Protein AF-A0A2U1JQ90-F1 (afdb_monomer_lite)

Structure (mmCIF, N/CA/C/O backbone):
data_AF-A0A2U1JQ90-F1
#
_entry.id   AF-A0A2U1JQ90-F1
#
loop_
_atom_site.group_PDB
_atom_site.id
_atom_site.type_symbol
_atom_site.label_atom_id
_atom_site.label_alt_id
_atom_site.label_comp_id
_atom_site.label_asym_id
_atom_site.label_entity_id
_atom_site.label_seq_id
_atom_site.pdbx_PDB_ins_code
_atom_site.Cartn_x
_atom_site.Cartn_y
_atom_site.Cartn_z
_atom_site.occupancy
_atom_site.B_iso_or_equiv
_atom_site.auth_seq_id
_atom_site.auth_comp_id
_atom_site.auth_asym_id
_atom_site.auth_atom_id
_atom_site.pdbx_PDB_model_num
ATOM 1 N N . MET A 1 1 ? -18.367 9.518 3.482 1.00 58.06 1 MET A N 1
ATOM 2 C CA . MET A 1 1 ? -16.934 9.866 3.321 1.00 58.06 1 MET A CA 1
ATOM 3 C C . MET A 1 1 ? -15.991 8.665 3.432 1.00 58.06 1 MET A C 1
ATOM 5 O O . MET A 1 1 ? -15.113 8.557 2.591 1.00 58.06 1 MET A O 1
ATOM 9 N N . ALA A 1 2 ? -16.187 7.721 4.367 1.00 60.78 2 ALA A N 1
ATOM 10 C CA . ALA A 1 2 ? -15.308 6.544 4.512 1.00 60.78 2 ALA A CA 1
ATOM 11 C C . ALA A 1 2 ? -15.169 5.672 3.242 1.00 60.78 2 ALA A C 1
ATOM 13 O O . ALA A 1 2 ? -14.082 5.192 2.944 1.00 60.78 2 ALA A O 1
ATOM 14 N N . ARG A 1 3 ? -16.242 5.506 2.452 1.00 54.66 3 ARG A N 1
ATOM 15 C CA . ARG A 1 3 ? -16.201 4.712 1.207 1.00 54.66 3 ARG A CA 1
ATOM 16 C C . ARG A 1 3 ? -15.323 5.332 0.116 1.00 54.66 3 ARG A C 1
ATOM 18 O O . ARG A 1 3 ? -14.548 4.624 -0.511 1.00 54.66 3 ARG A O 1
ATOM 25 N N . SER A 1 4 ? -15.397 6.649 -0.064 1.00 63.91 4 SER A N 1
ATOM 26 C CA . SER A 1 4 ? -14.553 7.387 -1.014 1.00 63.91 4 SER A CA 1
ATOM 27 C C . SER A 1 4 ? -13.082 7.395 -0.586 1.00 63.91 4 SER A C 1
ATOM 29 O O . SER A 1 4 ? -12.200 7.327 -1.434 1.00 63.91 4 SER A O 1
ATOM 31 N N . PHE A 1 5 ? -12.816 7.418 0.726 1.00 63.38 5 PHE A N 1
ATOM 32 C CA . PHE A 1 5 ? -11.460 7.326 1.271 1.00 63.38 5 PHE A CA 1
ATOM 33 C C . PHE A 1 5 ? -10.828 5.954 1.010 1.00 63.38 5 PHE A C 1
ATOM 35 O O . PHE A 1 5 ? -9.703 5.883 0.529 1.00 63.38 5 PHE A O 1
ATOM 42 N N . PHE A 1 6 ? -11.572 4.866 1.239 1.00 65.12 6 PHE A N 1
ATOM 43 C CA . PHE A 1 6 ? -11.115 3.514 0.901 1.00 65.12 6 PHE A CA 1
ATOM 44 C C . PHE A 1 6 ? -10.843 3.347 -0.599 1.00 65.12 6 PHE A C 1
ATOM 46 O O . PHE A 1 6 ? -9.850 2.728 -0.972 1.00 65.12 6 PHE A O 1
ATOM 53 N N . LEU A 1 7 ? -11.683 3.943 -1.454 1.00 67.31 7 LEU A N 1
ATOM 54 C CA . LEU A 1 7 ? -11.489 3.914 -2.905 1.00 67.31 7 LEU A CA 1
ATOM 55 C C . LEU A 1 7 ? -10.195 4.637 -3.321 1.00 67.31 7 LEU A C 1
ATOM 57 O O . LEU A 1 7 ? -9.402 4.095 -4.087 1.00 67.31 7 LEU A O 1
ATOM 61 N N . ALA A 1 8 ? -9.955 5.838 -2.786 1.00 70.06 8 ALA A N 1
ATOM 62 C CA . ALA A 1 8 ? -8.744 6.609 -3.068 1.00 70.06 8 ALA A CA 1
ATOM 63 C C . ALA A 1 8 ? -7.478 5.931 -2.514 1.00 70.06 8 ALA A C 1
ATOM 65 O O . ALA A 1 8 ? -6.445 5.921 -3.180 1.00 70.06 8 ALA A O 1
ATOM 66 N N . PHE A 1 9 ? -7.568 5.324 -1.327 1.00 73.88 9 PHE A N 1
ATOM 67 C CA . PHE A 1 9 ? -6.475 4.581 -0.701 1.00 73.88 9 PHE A CA 1
ATOM 68 C C . PHE A 1 9 ? -6.077 3.351 -1.527 1.00 73.88 9 PHE A C 1
ATOM 70 O O . PHE A 1 9 ? -4.901 3.183 -1.844 1.00 73.88 9 PHE A O 1
ATOM 77 N N . GLY A 1 10 ? -7.053 2.543 -1.957 1.00 75.12 10 GLY A N 1
ATOM 78 C CA . GLY A 1 10 ? -6.802 1.416 -2.855 1.00 75.12 10 GLY A CA 1
ATOM 79 C C . GLY A 1 10 ? -6.195 1.862 -4.187 1.00 75.12 10 GLY A C 1
ATOM 80 O O . GLY A 1 10 ? -5.208 1.289 -4.639 1.00 75.12 10 GLY A O 1
ATOM 81 N N . ASN A 1 11 ? -6.707 2.947 -4.775 1.00 76.38 11 ASN A N 1
ATOM 82 C CA . ASN A 1 11 ? -6.175 3.480 -6.029 1.00 76.38 11 ASN A CA 1
ATOM 83 C C . ASN A 1 11 ? -4.710 3.936 -5.903 1.00 76.38 11 ASN A C 1
ATOM 85 O O . ASN A 1 11 ? -3.890 3.604 -6.755 1.00 76.38 11 ASN A O 1
ATOM 89 N N . MET A 1 12 ? -4.349 4.635 -4.822 1.00 75.56 12 MET A N 1
ATOM 90 C CA . MET A 1 12 ? -2.957 5.022 -4.553 1.00 75.56 12 MET A CA 1
ATOM 91 C C . MET A 1 12 ? -2.043 3.799 -4.392 1.00 75.56 12 MET A C 1
ATOM 93 O O . MET A 1 12 ? -0.944 3.781 -4.941 1.00 75.56 12 MET A O 1
ATOM 97 N N . ILE A 1 13 ? -2.503 2.752 -3.699 1.00 79.81 13 ILE A N 1
ATOM 98 C CA . ILE A 1 13 ? -1.743 1.505 -3.518 1.00 79.81 13 ILE A CA 1
ATOM 99 C C . ILE A 1 13 ? -1.509 0.803 -4.856 1.00 79.81 13 ILE A C 1
ATOM 101 O O . ILE A 1 13 ? -0.388 0.379 -5.128 1.00 79.81 13 ILE A O 1
ATOM 105 N N . ILE A 1 14 ? -2.532 0.721 -5.712 1.00 79.81 14 ILE A N 1
ATOM 106 C CA . ILE A 1 14 ? -2.404 0.129 -7.050 1.00 79.81 14 ILE A CA 1
ATOM 107 C C . ILE A 1 14 ? -1.331 0.873 -7.851 1.00 79.81 14 ILE A C 1
ATOM 109 O O . ILE A 1 14 ? -0.454 0.237 -8.430 1.00 79.81 14 ILE A O 1
ATOM 113 N N . TYR A 1 15 ? -1.347 2.209 -7.837 1.00 75.25 15 TYR A N 1
ATOM 114 C CA . TYR A 1 15 ? -0.350 3.019 -8.538 1.00 75.25 15 TYR A CA 1
ATOM 115 C C . TYR A 1 15 ? 1.06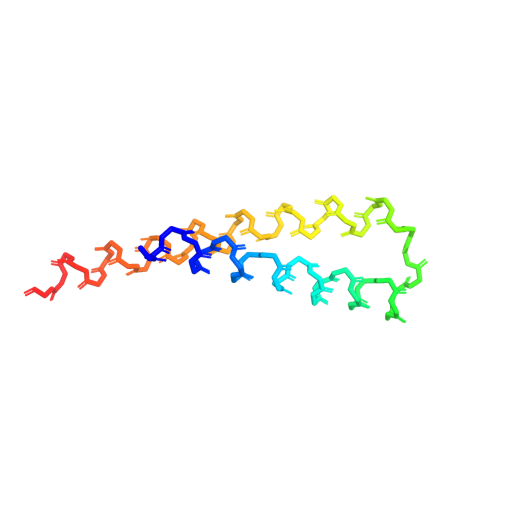9 2.845 -7.981 1.00 75.25 15 TYR A C 1
ATOM 117 O O . TYR A 1 15 ? 2.010 2.732 -8.764 1.00 75.25 15 TYR A O 1
ATOM 125 N N . ILE A 1 16 ? 1.234 2.772 -6.656 1.00 75.81 16 ILE A N 1
ATOM 126 C CA . ILE A 1 16 ? 2.538 2.533 -6.018 1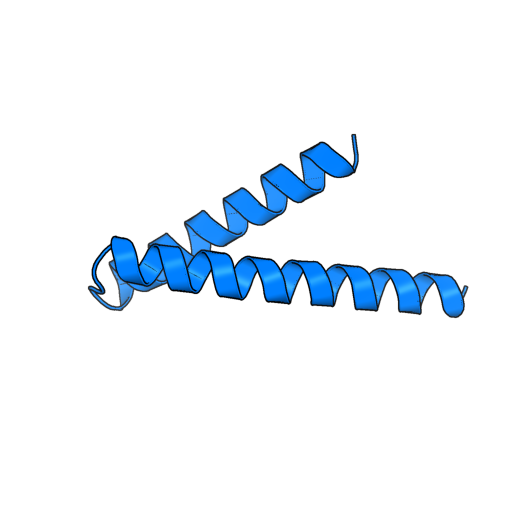.00 75.81 16 ILE A CA 1
ATOM 127 C C . ILE A 1 16 ? 3.084 1.152 -6.411 1.00 75.81 16 ILE A C 1
ATOM 129 O O . ILE A 1 16 ? 4.244 1.039 -6.802 1.00 75.81 16 ILE A O 1
ATOM 133 N N . ILE A 1 17 ? 2.251 0.107 -6.370 1.00 75.81 17 ILE A N 1
ATOM 134 C CA . ILE A 1 17 ? 2.663 -1.259 -6.728 1.00 75.81 17 ILE A CA 1
ATOM 135 C C . ILE A 1 17 ? 2.991 -1.358 -8.222 1.00 75.81 17 ILE A C 1
ATOM 137 O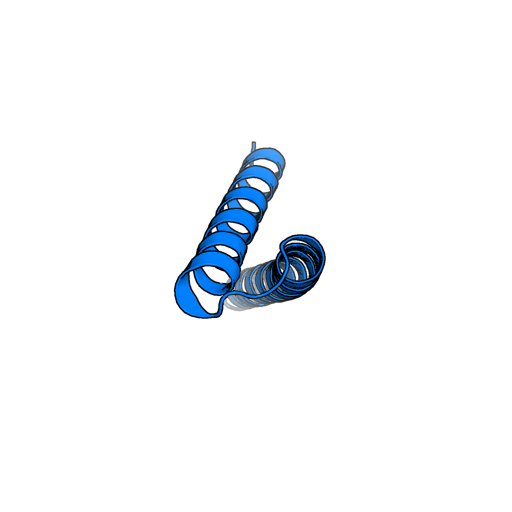 O . ILE A 1 17 ? 4.011 -1.944 -8.581 1.00 75.81 17 ILE A O 1
ATOM 141 N N . VAL A 1 18 ? 2.179 -0.750 -9.094 1.00 75.00 18 VAL A N 1
ATOM 142 C CA . VAL A 1 18 ? 2.450 -0.681 -10.539 1.00 75.00 18 VAL A CA 1
ATOM 143 C C . VAL A 1 18 ? 3.761 0.042 -10.820 1.00 75.00 18 VAL A C 1
ATOM 145 O O . VAL A 1 18 ? 4.545 -0.438 -11.634 1.00 75.00 18 VAL A O 1
ATOM 148 N N . ALA A 1 19 ? 4.021 1.166 -10.151 1.00 72.31 19 ALA A N 1
ATOM 149 C CA . ALA A 1 19 ? 5.257 1.917 -10.330 1.00 72.31 19 ALA A CA 1
ATOM 150 C C . ALA A 1 19 ? 6.478 1.096 -9.898 1.00 72.31 19 ALA A C 1
ATOM 152 O O . ALA A 1 19 ? 7.473 1.073 -10.617 1.00 72.31 19 ALA A O 1
ATOM 153 N N . ILE A 1 20 ? 6.393 0.368 -8.781 1.00 73.94 20 ILE A N 1
ATOM 154 C CA . ILE A 1 20 ? 7.473 -0.513 -8.319 1.00 73.94 20 ILE A CA 1
ATOM 155 C C . ILE A 1 20 ? 7.689 -1.669 -9.305 1.00 73.94 20 ILE A C 1
ATOM 157 O O . ILE A 1 20 ? 8.817 -1.890 -9.729 1.00 73.94 20 ILE A O 1
ATOM 161 N N . LEU A 1 21 ? 6.639 -2.375 -9.736 1.00 72.06 21 LEU A N 1
ATOM 162 C CA . LEU A 1 21 ? 6.783 -3.503 -10.669 1.00 72.06 21 LEU A CA 1
ATOM 163 C C . LEU A 1 21 ? 7.272 -3.070 -12.057 1.00 72.06 21 LEU A C 1
ATOM 165 O O . LEU A 1 21 ? 8.135 -3.717 -12.644 1.00 72.06 21 LEU A O 1
ATOM 169 N N . HIS A 1 22 ? 6.740 -1.975 -12.593 1.00 70.25 22 HIS A N 1
ATOM 170 C CA . HIS A 1 22 ? 7.111 -1.516 -13.927 1.00 70.25 22 HIS A CA 1
ATOM 171 C C . HIS A 1 22 ? 8.513 -0.894 -13.937 1.00 70.25 22 HIS A C 1
ATOM 173 O O . HIS A 1 22 ? 9.317 -1.212 -14.810 1.00 70.25 22 HIS A O 1
ATOM 179 N N . ASN A 1 23 ? 8.834 -0.053 -12.947 1.00 67.19 23 ASN A N 1
ATOM 180 C CA . ASN A 1 23 ? 10.101 0.676 -12.917 1.00 67.19 23 ASN A CA 1
ATOM 181 C C . ASN A 1 23 ? 11.264 -0.155 -12.355 1.00 67.19 23 ASN A C 1
ATOM 183 O O . ASN A 1 23 ? 12.390 0.015 -12.810 1.00 67.19 23 ASN A O 1
ATOM 187 N N . ALA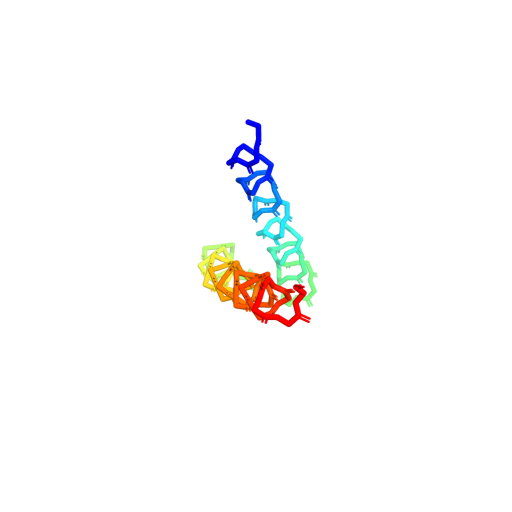 A 1 24 ? 11.021 -1.051 -11.388 1.00 63.38 24 ALA A N 1
ATOM 188 C CA . ALA A 1 24 ? 12.085 -1.860 -10.785 1.00 63.38 24 ALA A CA 1
ATOM 189 C C . ALA A 1 24 ? 12.298 -3.213 -11.483 1.00 63.38 24 ALA A C 1
ATOM 191 O O . ALA A 1 24 ? 13.415 -3.722 -11.467 1.00 63.38 24 ALA A O 1
ATOM 192 N N . LEU A 1 25 ? 11.257 -3.804 -12.089 1.00 63.44 25 LEU A N 1
ATOM 193 C CA . LEU A 1 25 ? 11.315 -5.161 -12.657 1.00 63.44 25 LEU A CA 1
ATOM 194 C C . LEU A 1 25 ? 11.092 -5.213 -14.180 1.00 63.44 25 LEU A C 1
ATOM 196 O O . LEU A 1 25 ? 11.118 -6.308 -14.735 1.00 63.44 25 LEU A O 1
ATOM 200 N N . GLN A 1 26 ? 10.891 -4.070 -14.862 1.00 65.75 26 GLN A N 1
ATOM 201 C CA . GLN A 1 26 ? 10.668 -3.993 -16.324 1.00 65.75 26 GLN A CA 1
ATOM 202 C C . GLN A 1 26 ? 9.522 -4.908 -16.816 1.00 65.75 26 GLN A C 1
ATOM 204 O O . GLN A 1 26 ? 9.509 -5.379 -17.951 1.00 65.75 26 GLN A O 1
ATOM 209 N N . PHE A 1 27 ? 8.542 -5.185 -15.952 1.00 63.97 27 PHE A N 1
ATOM 210 C CA . PHE A 1 27 ? 7.431 -6.086 -16.255 1.00 63.97 27 PHE A CA 1
ATOM 211 C C . PHE A 1 27 ? 6.336 -5.367 -17.052 1.00 63.97 27 PHE A C 1
ATOM 213 O O . PHE A 1 27 ? 6.001 -4.224 -16.745 1.00 63.97 27 PHE A O 1
ATOM 220 N N . SER A 1 28 ? 5.726 -6.036 -18.038 1.00 71.94 28 SER A N 1
ATOM 221 C CA . SER A 1 28 ? 4.715 -5.422 -18.915 1.00 71.94 28 SER A CA 1
ATOM 222 C C . SER A 1 28 ? 3.565 -4.780 -18.119 1.00 71.94 28 SER A C 1
ATOM 224 O O . SER A 1 28 ? 3.088 -5.336 -17.124 1.00 71.94 28 SER A O 1
ATOM 226 N N . TYR A 1 29 ? 3.104 -3.600 -18.549 1.00 68.62 29 TYR A N 1
ATOM 227 C CA . TYR A 1 29 ? 2.130 -2.785 -17.806 1.00 68.62 29 TYR A CA 1
ATOM 228 C C . TYR A 1 29 ? 0.859 -3.565 -17.452 1.00 68.62 29 TYR A C 1
ATOM 230 O O . TYR A 1 29 ? 0.367 -3.492 -16.326 1.00 68.62 29 TYR A O 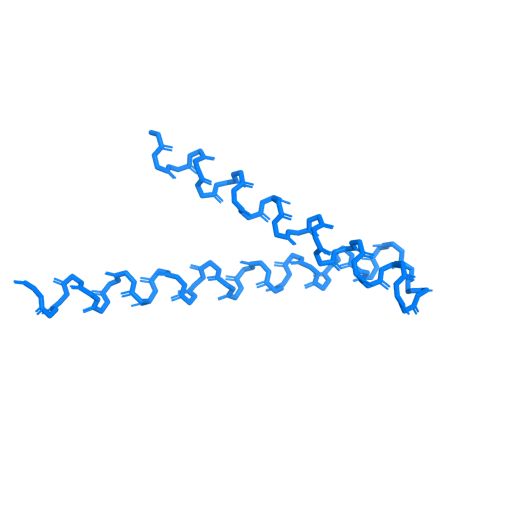1
ATOM 238 N N . SER A 1 30 ? 0.372 -4.381 -18.391 1.00 67.94 30 SER A N 1
ATOM 239 C CA . SER A 1 30 ? -0.848 -5.168 -18.212 1.00 67.94 30 SER A CA 1
ATOM 240 C C . SER A 1 30 ? -0.726 -6.172 -17.064 1.00 67.94 30 SER A C 1
ATOM 242 O O . SER A 1 30 ? -1.642 -6.278 -16.251 1.00 67.94 30 SER A O 1
ATOM 244 N N . THR A 1 31 ? 0.413 -6.867 -16.963 1.00 69.94 31 THR A N 1
ATOM 245 C CA . THR A 1 31 ? 0.700 -7.841 -15.897 1.00 69.94 31 THR A CA 1
ATOM 246 C C . THR A 1 31 ? 0.928 -7.165 -14.547 1.00 69.94 31 THR A C 1
ATOM 248 O O . THR A 1 31 ? 0.375 -7.596 -13.537 1.00 69.94 31 THR A O 1
ATOM 251 N N . SER A 1 32 ? 1.662 -6.050 -14.529 1.00 73.25 32 SER A N 1
ATOM 252 C CA . SER A 1 32 ? 1.904 -5.262 -13.316 1.00 73.25 32 SER A CA 1
ATOM 253 C C . SER A 1 32 ? 0.602 -4.715 -12.731 1.00 73.25 32 SER A C 1
ATOM 255 O O . SER A 1 32 ? 0.397 -4.750 -11.519 1.00 73.25 32 SER A O 1
ATOM 257 N N . TYR A 1 33 ? -0.315 -4.275 -13.595 1.00 71.00 33 TYR A N 1
ATOM 258 C CA . TYR A 1 33 ? -1.627 -3.779 -13.193 1.00 71.00 33 TYR A CA 1
ATOM 259 C C . TYR A 1 33 ? -2.523 -4.883 -12.618 1.00 71.00 33 TYR A C 1
ATOM 261 O O . TYR A 1 33 ? -3.154 -4.682 -11.580 1.00 71.00 33 TYR A O 1
ATOM 269 N N . THR A 1 34 ? -2.538 -6.077 -13.224 1.00 73.12 34 THR A N 1
ATOM 270 C CA . THR A 1 34 ? -3.344 -7.198 -12.702 1.00 73.12 34 THR A CA 1
ATOM 271 C C . THR A 1 34 ? -2.862 -7.644 -11.324 1.00 73.12 34 THR A C 1
ATOM 273 O O . THR A 1 34 ? -3.677 -7.850 -10.424 1.00 73.12 34 THR A O 1
ATOM 276 N N . ILE A 1 35 ? -1.542 -7.733 -11.135 1.00 74.62 35 ILE A N 1
ATOM 277 C CA . ILE A 1 35 ? -0.925 -8.098 -9.853 1.00 74.62 35 ILE A CA 1
ATOM 278 C C . ILE A 1 35 ? -1.217 -7.032 -8.789 1.00 74.62 35 ILE A C 1
ATOM 280 O O . ILE A 1 35 ? -1.555 -7.366 -7.653 1.00 74.62 35 ILE A O 1
ATOM 284 N N . ALA A 1 36 ? -1.155 -5.750 -9.156 1.00 76.06 36 ALA A N 1
ATOM 285 C CA . ALA A 1 36 ? -1.452 -4.650 -8.247 1.00 76.06 36 ALA A CA 1
ATOM 286 C C . ALA A 1 36 ? -2.913 -4.644 -7.772 1.00 76.06 36 ALA A C 1
ATOM 288 O O . ALA A 1 36 ? -3.163 -4.413 -6.590 1.00 76.06 36 ALA A O 1
ATOM 289 N N . ILE A 1 37 ? -3.873 -4.953 -8.651 1.00 75.50 37 ILE A N 1
ATOM 290 C CA . ILE A 1 37 ? -5.286 -5.102 -8.266 1.00 75.50 37 ILE A CA 1
ATOM 291 C C . ILE A 1 37 ? -5.459 -6.256 -7.274 1.00 75.50 37 ILE A C 1
ATOM 293 O O . ILE A 1 37 ? -6.114 -6.089 -6.244 1.00 75.50 37 ILE A O 1
ATOM 297 N N . TRP A 1 38 ? -4.851 -7.412 -7.555 1.00 73.50 38 TRP A N 1
ATOM 298 C CA . TRP A 1 38 ? -4.920 -8.584 -6.677 1.00 73.50 38 TRP A CA 1
ATOM 299 C C . TRP A 1 38 ? -4.338 -8.301 -5.288 1.00 73.50 38 TRP A C 1
ATOM 301 O O . TRP A 1 38 ? -4.963 -8.618 -4.275 1.00 73.50 38 TRP A O 1
ATOM 311 N N . LEU A 1 39 ? -3.183 -7.637 -5.227 1.00 71.81 39 LEU A N 1
ATOM 312 C CA . LEU A 1 39 ? -2.573 -7.204 -3.969 1.00 71.81 39 LEU A CA 1
ATOM 313 C C . LEU A 1 39 ? -3.440 -6.173 -3.235 1.00 71.81 39 LEU A C 1
ATOM 315 O O . LEU A 1 39 ? -3.633 -6.286 -2.025 1.00 71.81 39 LEU A O 1
ATOM 319 N N . CYS A 1 40 ? -4.014 -5.204 -3.952 1.00 79.69 40 CYS A N 1
ATOM 320 C CA . CYS A 1 40 ? -4.909 -4.202 -3.375 1.00 79.69 40 CYS A CA 1
ATOM 321 C C . CYS A 1 40 ? -6.155 -4.836 -2.739 1.00 79.69 40 CYS A C 1
ATOM 323 O O . CYS A 1 40 ? -6.602 -4.394 -1.675 1.00 79.69 40 CYS A O 1
ATOM 325 N N . LEU A 1 41 ? -6.702 -5.887 -3.356 1.00 74.94 41 LEU A N 1
ATOM 326 C CA . LEU A 1 41 ? -7.829 -6.633 -2.804 1.00 74.94 41 LEU A CA 1
ATOM 327 C C . LEU A 1 41 ? -7.443 -7.306 -1.476 1.00 74.94 41 LEU A C 1
ATOM 329 O O . LEU A 1 41 ? -8.148 -7.151 -0.479 1.00 74.94 41 LEU A O 1
ATOM 333 N N . MET A 1 42 ? -6.287 -7.976 -1.435 1.00 75.12 42 MET A N 1
ATOM 334 C CA . MET A 1 42 ? -5.781 -8.649 -0.230 1.00 75.12 42 MET A CA 1
ATOM 335 C C . MET A 1 42 ? -5.485 -7.667 0.910 1.00 75.12 42 MET A C 1
ATOM 337 O O . MET A 1 42 ? -5.826 -7.931 2.062 1.00 75.12 42 MET A O 1
ATOM 341 N N . ILE A 1 43 ? -4.911 -6.502 0.596 1.00 78.56 43 ILE A N 1
ATOM 342 C CA . ILE A 1 43 ? -4.638 -5.439 1.574 1.00 78.56 43 ILE A CA 1
ATOM 343 C C . ILE A 1 43 ? -5.942 -4.867 2.134 1.00 78.56 43 ILE A C 1
ATOM 345 O O . ILE A 1 43 ? -6.046 -4.644 3.339 1.00 78.56 43 ILE A O 1
ATOM 349 N N . SER A 1 44 ? -6.954 -4.674 1.284 1.00 76.56 44 SER A N 1
ATOM 350 C CA . SER A 1 44 ? -8.264 -4.170 1.710 1.00 76.56 44 SER A CA 1
ATOM 351 C C . SER A 1 44 ? -8.986 -5.159 2.632 1.00 76.56 44 SER A C 1
ATOM 353 O O . SER A 1 44 ? -9.559 -4.739 3.638 1.00 76.56 44 SER A O 1
ATOM 355 N N . LEU A 1 45 ? -8.914 -6.467 2.344 1.00 76.44 45 LEU A N 1
ATOM 356 C CA . LEU A 1 45 ? -9.431 -7.516 3.232 1.00 76.44 45 LEU A CA 1
ATOM 357 C C . LEU A 1 45 ? -8.669 -7.568 4.560 1.00 76.44 45 LEU A C 1
ATOM 359 O O . LEU A 1 45 ? -9.297 -7.628 5.612 1.00 76.44 45 LEU A O 1
ATOM 363 N N . CYS A 1 46 ? -7.338 -7.481 4.529 1.00 76.38 46 CYS A N 1
ATOM 364 C CA . CYS A 1 46 ? -6.513 -7.478 5.737 1.00 76.38 46 CYS A CA 1
ATOM 365 C C . CYS A 1 46 ? -6.831 -6.273 6.640 1.00 76.38 46 CYS A C 1
ATOM 367 O O . CYS A 1 46 ? -7.014 -6.427 7.848 1.00 76.38 46 CYS A O 1
ATOM 369 N N . LEU A 1 47 ? -6.988 -5.078 6.056 1.00 75.81 47 LEU A N 1
ATOM 370 C CA . LEU A 1 47 ? -7.424 -3.889 6.794 1.00 75.81 47 LEU A CA 1
ATOM 371 C C . LEU A 1 47 ? -8.811 -4.082 7.417 1.00 75.81 47 LEU A C 1
ATOM 373 O O . LEU A 1 47 ? -9.010 -3.709 8.572 1.00 75.81 47 LEU A O 1
ATOM 377 N N . ALA A 1 48 ? -9.760 -4.668 6.682 1.00 76.25 48 ALA A N 1
ATOM 378 C CA . ALA A 1 48 ? -11.093 -4.953 7.206 1.00 76.25 48 ALA A CA 1
ATOM 379 C C . ALA A 1 48 ? -11.038 -5.937 8.387 1.00 76.25 48 ALA A C 1
ATOM 381 O O . ALA A 1 48 ? -11.672 -5.695 9.412 1.00 76.25 48 ALA A O 1
ATOM 382 N N . ASP A 1 49 ? -10.228 -6.989 8.282 1.00 76.88 49 ASP A N 1
ATOM 383 C CA . ASP A 1 49 ? -10.036 -8.002 9.321 1.00 76.88 49 ASP A CA 1
ATOM 384 C C . ASP A 1 49 ? -9.433 -7.406 10.607 1.00 76.88 49 ASP A C 1
ATOM 386 O O . ASP A 1 49 ? -9.924 -7.637 11.716 1.00 76.88 49 ASP A O 1
ATOM 390 N N . ILE A 1 50 ? -8.419 -6.544 10.459 1.00 77.50 50 ILE A N 1
ATOM 391 C CA . ILE A 1 50 ? -7.805 -5.798 11.566 1.00 77.50 50 ILE A CA 1
ATOM 392 C C . ILE A 1 50 ? -8.819 -4.848 12.206 1.00 77.50 50 ILE A C 1
ATOM 394 O O . ILE A 1 50 ? -8.910 -4.784 13.431 1.00 77.50 50 ILE A O 1
ATOM 398 N N . MET A 1 51 ? -9.594 -4.114 11.402 1.00 72.31 51 MET A N 1
ATOM 399 C CA . MET A 1 51 ? -10.614 -3.194 11.908 1.00 72.31 51 MET A CA 1
ATOM 400 C C . MET A 1 51 ? -11.730 -3.925 12.662 1.00 72.31 51 MET A C 1
ATOM 402 O O . MET A 1 51 ? -12.163 -3.442 13.708 1.00 72.31 51 MET A O 1
ATOM 406 N N . ILE A 1 52 ? -12.170 -5.090 12.174 1.00 75.31 52 ILE A N 1
ATOM 407 C CA . ILE A 1 52 ? -13.169 -5.931 12.847 1.00 75.31 52 ILE A CA 1
ATOM 408 C C . ILE A 1 52 ? -12.606 -6.463 14.167 1.00 75.31 52 ILE A C 1
ATOM 410 O O . ILE A 1 52 ? -13.261 -6.327 15.200 1.00 75.31 52 ILE A O 1
ATOM 414 N N . ARG A 1 53 ? -11.371 -6.984 14.180 1.00 67.50 53 ARG A N 1
ATOM 415 C CA . ARG A 1 53 ? -10.735 -7.467 15.416 1.00 67.50 53 ARG A CA 1
ATOM 416 C C . ARG A 1 53 ? -10.524 -6.367 16.449 1.00 67.50 53 ARG A C 1
ATOM 418 O O . ARG A 1 53 ? -10.772 -6.597 17.628 1.00 67.50 53 ARG A O 1
ATOM 425 N N . LYS A 1 54 ? -10.156 -5.157 16.021 1.00 58.09 54 LYS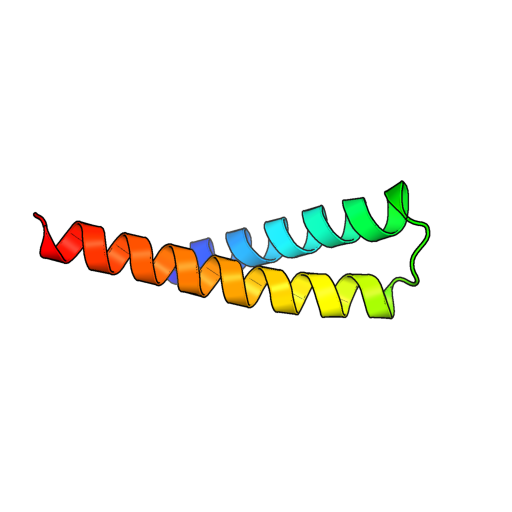 A N 1
ATOM 426 C CA . LYS A 1 54 ? -10.046 -3.997 16.919 1.00 58.09 54 LYS A CA 1
ATOM 427 C C . LYS A 1 54 ? -11.379 -3.609 17.559 1.00 58.09 54 LYS A C 1
ATOM 429 O O . LYS A 1 54 ? -11.378 -3.104 18.672 1.00 58.09 54 LYS A O 1
ATOM 434 N N . LYS A 1 55 ? -12.495 -3.833 16.863 1.00 58.09 55 LYS A N 1
ATOM 435 C CA . LYS A 1 55 ? -13.844 -3.510 17.342 1.00 58.09 55 LYS A CA 1
ATOM 436 C C . LYS A 1 55 ? -14.437 -4.585 18.258 1.00 58.09 55 LYS A C 1
ATOM 438 O O . LYS A 1 55 ? -15.357 -4.290 18.999 1.00 58.09 55 LYS A O 1
ATOM 443 N N . VAL A 1 56 ? -13.939 -5.821 18.178 1.00 57.41 56 VAL A N 1
ATOM 444 C CA . VAL A 1 56 ? -14.320 -6.927 19.077 1.00 57.41 56 VAL A CA 1
ATOM 445 C C . VAL A 1 56 ? -13.583 -6.848 20.418 1.00 57.41 56 VAL A C 1
ATOM 447 O O . VAL A 1 56 ? -14.086 -7.350 21.416 1.00 57.41 56 VAL A O 1
ATOM 450 N N . PHE A 1 57 ? -12.400 -6.229 20.450 1.00 49.38 57 PHE A N 1
ATOM 451 C CA . PHE A 1 57 ? -11.558 -6.144 21.649 1.00 49.38 57 PHE A CA 1
ATOM 452 C C . PHE A 1 57 ? -11.725 -4.837 22.454 1.00 49.38 57 PHE A C 1
ATOM 454 O O . PHE A 1 57 ? -11.003 -4.638 23.429 1.00 49.38 57 PHE A O 1
ATOM 461 N N . MET A 1 58 ? -12.630 -3.941 22.043 1.00 46.06 58 MET A N 1
ATOM 462 C CA . MET A 1 58 ? -12.919 -2.654 22.694 1.00 46.06 58 MET A CA 1
ATOM 463 C C . MET A 1 58 ? -14.386 -2.586 23.090 1.00 46.06 58 MET A C 1
ATOM 465 O O . MET A 1 58 ? -14.650 -2.163 24.234 1.00 46.06 58 MET A O 1
#

Secondary structure (DSSP, 8-state):
-HHHHHHHHHHHHHHHHHHHHHHHH---HHHHHHHHHHHHHHHHHHHHHHHHHHHH--

pLDDT: mean 70.23, std 7.55, range [46.06, 79.81]

Radius of gyration: 13.92 Å; chains: 1; bounding box: 29×18×42 Å

Organism: NCBI:txid2171751

Foldseek 3Di:
DVVVVLVVVLVVQLVVQLCCCCVVVVDDSVVSNVVSNVVSVVVSVVVVVVVVVVVVVD

Sequence (58 aa):
MARSFFLAFGNMIIYIIVAILHNALQFSYSTSYTIAIWLCLMISLCLADIMIRKKVFM